Protein AF-A0A5J4NTZ9-F1 (afdb_monomer_lite)

Structure (mmCIF, N/CA/C/O backbone):
data_AF-A0A5J4NTZ9-F1
#
_entry.id   AF-A0A5J4NTZ9-F1
#
loop_
_atom_site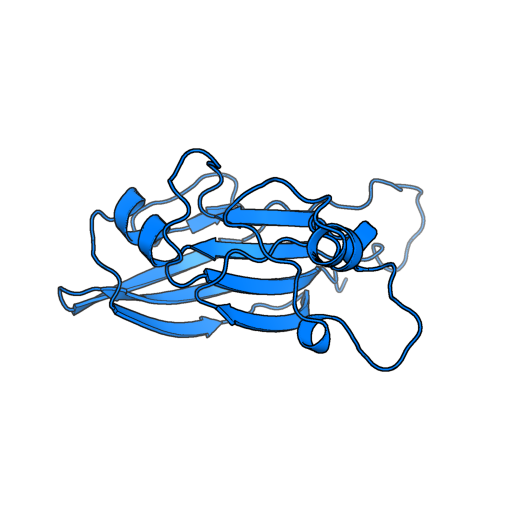.group_PDB
_atom_site.id
_atom_site.type_symbol
_atom_site.label_atom_id
_atom_site.label_alt_id
_atom_site.label_comp_id
_atom_site.label_asym_id
_atom_site.label_entity_id
_atom_site.label_seq_id
_atom_site.pdbx_PDB_ins_code
_atom_site.Cartn_x
_atom_site.Cartn_y
_atom_site.Cartn_z
_atom_site.occupancy
_atom_site.B_iso_or_equiv
_atom_site.auth_seq_id
_atom_site.auth_comp_id
_atom_site.auth_asym_id
_atom_site.auth_atom_id
_atom_site.pdbx_PDB_model_num
ATOM 1 N N . LEU A 1 1 ? -2.161 -10.149 0.767 1.00 90.19 1 LEU A N 1
ATOM 2 C CA . LEU A 1 1 ? -1.512 -9.210 1.714 1.00 90.19 1 LEU A CA 1
ATOM 3 C C . LEU A 1 1 ? -2.541 -8.824 2.760 1.00 90.19 1 LEU A C 1
ATOM 5 O O . LEU A 1 1 ? -3.614 -8.375 2.372 1.00 90.19 1 LEU A O 1
ATOM 9 N N . HIS A 1 2 ? -2.239 -9.013 4.042 1.00 93.31 2 HIS A N 1
ATOM 10 C CA . HIS A 1 2 ? -3.070 -8.539 5.152 1.00 93.31 2 HIS A CA 1
ATOM 11 C C . HIS A 1 2 ? -2.297 -7.515 5.971 1.00 93.31 2 HIS A C 1
ATOM 13 O O . HIS A 1 2 ? -1.114 -7.708 6.246 1.00 93.31 2 HIS A O 1
ATOM 19 N N . LEU A 1 3 ? -2.977 -6.441 6.349 1.00 93.62 3 LEU A N 1
ATOM 20 C CA . LEU A 1 3 ? -2.468 -5.381 7.200 1.00 93.62 3 LEU A CA 1
ATOM 21 C C . LEU A 1 3 ? -3.457 -5.212 8.341 1.00 93.62 3 LEU A C 1
ATOM 23 O O . LEU A 1 3 ? -4.617 -4.888 8.101 1.00 93.62 3 LEU A O 1
ATOM 27 N N . ASP A 1 4 ? -3.001 -5.417 9.561 1.00 93.38 4 ASP A N 1
ATOM 28 C CA . ASP A 1 4 ? -3.797 -5.102 10.738 1.00 93.38 4 ASP A CA 1
ATOM 29 C C . ASP A 1 4 ? -3.427 -3.700 11.217 1.00 93.38 4 ASP A C 1
ATOM 31 O O . ASP A 1 4 ? -2.251 -3.341 11.289 1.00 93.38 4 ASP A O 1
ATOM 35 N N . VAL A 1 5 ? -4.430 -2.872 11.488 1.00 92.62 5 VAL A N 1
ATOM 36 C CA . VAL A 1 5 ? -4.244 -1.479 11.890 1.00 92.62 5 VAL A CA 1
ATOM 37 C C . VAL A 1 5 ? -5.049 -1.180 13.139 1.00 92.62 5 VAL A C 1
ATOM 39 O O . VAL A 1 5 ? -6.199 -1.599 13.271 1.00 92.62 5 VAL A O 1
ATOM 42 N N . LYS A 1 6 ? -4.447 -0.404 14.037 1.00 92.88 6 LYS A N 1
ATOM 43 C CA . LYS A 1 6 ? -5.123 0.110 15.224 1.00 92.88 6 LYS A CA 1
ATOM 44 C C . LYS A 1 6 ? -5.689 1.486 14.946 1.00 92.88 6 LYS A C 1
ATOM 46 O O . LYS A 1 6 ? -4.992 2.352 14.403 1.00 92.88 6 LYS A O 1
ATOM 51 N N . THR A 1 7 ? -6.932 1.700 15.352 1.00 91.62 7 THR A N 1
ATOM 52 C CA . THR A 1 7 ? -7.577 3.011 15.293 1.00 91.62 7 THR A CA 1
ATOM 53 C C . THR A 1 7 ? -7.553 3.715 16.644 1.00 91.62 7 THR A C 1
ATOM 55 O O . THR A 1 7 ? -7.329 3.108 17.691 1.00 91.62 7 THR A O 1
ATOM 58 N N . PHE A 1 8 ? -7.787 5.027 16.626 1.00 92.50 8 PHE A N 1
ATOM 59 C CA . PHE A 1 8 ? -7.770 5.866 17.828 1.00 92.50 8 PHE A CA 1
ATOM 60 C C . PHE A 1 8 ? -8.796 5.437 18.884 1.00 92.50 8 PHE A C 1
ATOM 62 O O . PHE A 1 8 ? -8.547 5.564 20.077 1.00 92.50 8 PHE A O 1
ATOM 69 N N . ASP A 1 9 ? -9.929 4.887 18.459 1.00 92.81 9 ASP A N 1
ATOM 70 C CA . ASP A 1 9 ? -10.954 4.342 19.349 1.00 92.81 9 ASP A CA 1
ATOM 71 C C . ASP A 1 9 ? -10.662 2.903 19.816 1.00 92.81 9 ASP A C 1
ATOM 73 O O . ASP A 1 9 ? -11.545 2.234 20.346 1.00 92.81 9 ASP A O 1
ATOM 77 N N . ASN A 1 10 ? -9.416 2.445 19.649 1.00 87.12 10 ASN A N 1
ATOM 78 C CA . ASN A 1 10 ? -8.919 1.140 20.079 1.00 87.12 10 ASN A CA 1
ATOM 79 C C . ASN A 1 10 ? -9.646 -0.043 19.414 1.00 87.12 10 ASN A C 1
ATOM 81 O O . ASN A 1 10 ? -9.856 -1.085 20.036 1.00 87.12 10 ASN A O 1
ATOM 85 N N . LEU A 1 11 ? -10.029 0.132 18.146 1.00 89.25 11 LEU A N 1
ATOM 86 C CA . LEU A 1 11 ? -10.581 -0.923 17.309 1.00 89.25 11 LEU A CA 1
ATOM 87 C C . LEU A 1 11 ? -9.515 -1.404 16.318 1.00 89.25 11 LEU A C 1
ATOM 89 O O . LEU A 1 11 ? -8.854 -0.609 15.648 1.00 89.25 11 LEU A O 1
ATOM 93 N N . ASP A 1 12 ? -9.361 -2.721 16.229 1.00 90.31 12 ASP A N 1
ATOM 94 C CA . ASP A 1 12 ? -8.449 -3.352 15.282 1.00 90.31 12 ASP A CA 1
ATOM 95 C C . ASP A 1 12 ? -9.188 -3.595 13.957 1.00 90.31 12 ASP A C 1
ATOM 97 O O . ASP A 1 12 ? -10.241 -4.239 13.921 1.00 90.31 12 ASP A O 1
ATOM 101 N N . LEU A 1 13 ? -8.648 -3.062 12.861 1.00 91.88 13 LEU A N 1
ATOM 102 C CA . LEU A 1 13 ? -9.158 -3.268 11.506 1.00 91.88 13 LEU A CA 1
ATOM 103 C C . LEU A 1 13 ? -8.159 -4.079 10.693 1.00 91.88 13 LEU A C 1
ATOM 105 O O . LEU A 1 13 ? -6.960 -3.823 10.739 1.00 91.88 13 LEU A O 1
ATOM 109 N N . ARG A 1 14 ? -8.666 -5.000 9.873 1.00 93.38 14 ARG A N 1
ATOM 110 C CA . ARG A 1 14 ? -7.856 -5.708 8.881 1.00 93.38 14 ARG A CA 1
ATOM 111 C C . ARG A 1 14 ? -8.118 -5.151 7.488 1.00 93.38 14 ARG A C 1
ATOM 113 O O . ARG A 1 14 ? -9.245 -5.215 7.000 1.00 93.38 14 ARG A O 1
ATOM 120 N N . ILE A 1 15 ? -7.065 -4.675 6.833 1.00 93.50 15 ILE A N 1
ATOM 121 C CA . ILE A 1 15 ? -7.036 -4.369 5.402 1.00 93.50 15 ILE A CA 1
ATOM 122 C C . ILE A 1 15 ? -6.488 -5.594 4.669 1.00 93.50 15 ILE A C 1
ATOM 124 O O . ILE A 1 15 ? -5.423 -6.108 5.006 1.00 93.50 15 ILE A O 1
ATOM 128 N N . THR A 1 16 ? -7.198 -6.072 3.653 1.00 93.81 16 THR A N 1
ATOM 129 C CA . THR A 1 16 ? -6.767 -7.189 2.807 1.00 93.81 16 THR A CA 1
ATOM 130 C C . THR A 1 16 ? -6.668 -6.747 1.363 1.00 93.81 16 THR A C 1
ATOM 132 O O . THR A 1 16 ? -7.634 -6.236 0.812 1.00 93.81 16 THR A O 1
ATOM 135 N N . LEU A 1 17 ? -5.530 -7.014 0.730 1.00 91.56 17 LEU A N 1
ATOM 136 C CA . LEU A 1 17 ? -5.338 -6.856 -0.707 1.00 91.56 17 LEU A CA 1
ATOM 137 C C . LEU A 1 17 ? -5.159 -8.229 -1.342 1.00 91.56 17 LEU A C 1
ATOM 139 O O . LEU A 1 17 ? -4.300 -9.013 -0.911 1.00 91.56 17 LEU A O 1
ATOM 143 N N . SER A 1 18 ? -5.984 -8.516 -2.348 1.00 88.31 18 SER A N 1
ATOM 144 C CA . SER A 1 18 ? -5.997 -9.805 -3.037 1.00 88.31 18 SER A CA 1
ATOM 145 C C . SER A 1 18 ? -6.397 -9.660 -4.501 1.00 88.31 18 SER A C 1
ATOM 147 O O . SER A 1 18 ? -7.317 -8.915 -4.831 1.00 88.31 18 SER A O 1
ATOM 149 N N . ASN A 1 19 ? -5.736 -10.428 -5.364 1.00 84.25 19 ASN A N 1
ATOM 150 C CA . ASN A 1 19 ? -6.090 -10.593 -6.774 1.00 84.25 19 ASN A CA 1
ATOM 151 C C . ASN A 1 19 ? -7.351 -11.447 -6.994 1.00 84.25 19 ASN A C 1
ATOM 153 O O . ASN A 1 19 ? -7.873 -11.485 -8.101 1.00 84.25 19 ASN A O 1
ATOM 157 N N . VAL A 1 20 ? -7.852 -12.122 -5.954 1.00 85.31 20 VAL A N 1
ATOM 158 C CA . VAL A 1 20 ? -9.101 -12.901 -6.009 1.00 85.31 20 VAL A CA 1
ATOM 159 C C . VAL A 1 20 ? -10.327 -11.999 -5.849 1.00 85.31 20 VAL A C 1
ATOM 161 O O . VAL A 1 20 ? -11.436 -12.356 -6.244 1.00 85.31 20 VAL A O 1
ATOM 164 N N . PHE A 1 21 ? -10.158 -10.824 -5.243 1.00 86.12 21 PHE A N 1
ATOM 165 C CA . PHE A 1 21 ? -11.267 -9.907 -5.030 1.00 86.12 21 PHE A CA 1
ATOM 166 C C . PHE A 1 21 ? -11.586 -9.131 -6.303 1.00 86.12 21 PHE A C 1
ATOM 168 O O . PHE A 1 21 ? -10.700 -8.630 -6.985 1.00 86.12 21 PHE A O 1
ATOM 175 N N . ASN A 1 22 ? -12.881 -8.991 -6.573 1.00 86.25 22 ASN A N 1
ATOM 176 C CA . ASN A 1 22 ? -13.432 -8.206 -7.676 1.00 86.25 22 ASN A CA 1
ATOM 177 C C . ASN A 1 22 ? -14.224 -6.977 -7.196 1.00 86.25 22 ASN A C 1
ATOM 179 O O . ASN A 1 22 ? -14.552 -6.110 -7.999 1.00 86.25 22 ASN A O 1
ATOM 183 N N . VAL A 1 23 ? -14.545 -6.900 -5.900 1.00 86.50 23 VAL A N 1
ATOM 184 C CA . VAL A 1 23 ? -15.347 -5.828 -5.298 1.00 86.50 23 VAL A CA 1
ATOM 185 C C . VAL A 1 23 ? -14.774 -5.459 -3.934 1.00 86.50 23 VAL A C 1
ATOM 187 O O . VAL A 1 23 ? -14.393 -6.334 -3.152 1.00 86.50 23 VAL A O 1
ATOM 190 N N . THR A 1 24 ? -14.768 -4.161 -3.632 1.00 87.19 24 THR A N 1
ATOM 191 C CA . THR A 1 24 ? -14.356 -3.643 -2.327 1.00 87.19 24 THR A CA 1
ATOM 192 C C . THR A 1 24 ? -15.375 -3.984 -1.237 1.00 87.19 24 THR A C 1
ATOM 194 O O . THR A 1 24 ? -16.565 -3.709 -1.390 1.00 87.19 24 THR A O 1
ATOM 197 N N . LYS A 1 25 ? -14.920 -4.531 -0.102 1.00 88.56 25 LYS A N 1
ATOM 198 C CA . LYS A 1 25 ? -15.756 -4.753 1.101 1.00 88.56 25 LYS A CA 1
ATOM 199 C C . LYS A 1 25 ? -15.266 -3.882 2.252 1.00 88.56 25 LYS A C 1
ATOM 201 O O . LYS A 1 25 ? -14.064 -3.764 2.432 1.00 88.56 25 LYS A O 1
ATOM 206 N N . VAL A 1 26 ? -16.177 -3.309 3.043 1.00 81.75 26 VAL A N 1
ATOM 207 C CA . VAL A 1 26 ? -15.860 -2.199 3.971 1.00 81.75 26 VAL A CA 1
ATOM 208 C C . VAL A 1 26 ? -15.644 -2.630 5.434 1.00 81.75 26 VAL A C 1
ATOM 210 O O . VAL A 1 26 ? -14.899 -1.976 6.158 1.00 81.75 26 VAL A O 1
ATOM 213 N N . THR A 1 27 ? -16.247 -3.733 5.891 1.00 74.69 27 THR A N 1
ATOM 214 C CA . THR A 1 27 ? -16.166 -4.179 7.300 1.00 74.69 27 THR A CA 1
ATOM 215 C C . THR A 1 27 ? -14.765 -4.632 7.726 1.00 74.69 27 THR A C 1
ATOM 217 O O . THR A 1 27 ? -14.323 -4.262 8.803 1.00 74.69 27 THR A O 1
ATOM 220 N N . ASN A 1 28 ? -14.061 -5.377 6.868 1.00 81.56 28 ASN A N 1
ATOM 221 C CA . ASN A 1 28 ? -12.635 -5.714 6.984 1.00 81.56 28 ASN A CA 1
ATOM 222 C C . ASN A 1 28 ? -11.979 -5.363 5.647 1.00 81.56 28 ASN A C 1
ATOM 224 O O . ASN A 1 28 ? -11.879 -6.236 4.779 1.00 81.56 28 ASN A O 1
ATOM 228 N N . LEU A 1 29 ? -11.687 -4.069 5.461 1.00 91.31 29 LEU A N 1
ATOM 229 C CA . LEU A 1 29 ? -11.388 -3.411 4.185 1.00 91.31 29 LEU A CA 1
ATOM 230 C C . LEU A 1 29 ? -10.680 -4.333 3.181 1.00 91.31 29 LEU A C 1
ATOM 232 O O . LEU A 1 29 ? -9.470 -4.520 3.220 1.00 91.31 29 LEU A O 1
ATOM 236 N N . SER A 1 30 ? -11.456 -4.941 2.293 1.00 93.19 30 SER A N 1
ATOM 237 C CA . SER A 1 30 ? -10.975 -5.906 1.309 1.00 93.19 30 SER A CA 1
ATOM 238 C C . SER A 1 30 ? -10.909 -5.203 -0.030 1.00 93.19 30 SER A C 1
ATOM 240 O O . SER A 1 30 ? -11.948 -4.780 -0.527 1.00 93.19 30 SER A O 1
ATOM 242 N N . LEU A 1 31 ? -9.712 -5.060 -0.585 1.00 91.81 31 LEU A N 1
ATOM 243 C CA . LEU A 1 31 ? -9.436 -4.306 -1.798 1.00 91.81 31 LEU A CA 1
ATOM 244 C C . LEU A 1 31 ? -8.990 -5.252 -2.923 1.00 91.81 31 LEU A C 1
ATOM 246 O O . LEU A 1 31 ? -8.132 -6.116 -2.690 1.00 91.81 31 LEU A O 1
ATOM 250 N N . PRO A 1 32 ? -9.545 -5.099 -4.138 1.00 90.44 32 PRO A N 1
ATOM 251 C CA . PRO A 1 32 ? -9.057 -5.815 -5.307 1.00 90.44 32 PRO A CA 1
ATOM 252 C C . PRO A 1 32 ? -7.639 -5.352 -5.653 1.00 90.44 32 PRO A C 1
ATOM 254 O O . PRO A 1 32 ? -7.375 -4.155 -5.764 1.00 90.44 32 PRO A O 1
ATOM 257 N N . LEU A 1 33 ? -6.725 -6.306 -5.832 1.00 87.12 33 LEU A N 1
ATOM 258 C CA . LEU A 1 33 ? -5.367 -6.056 -6.306 1.00 87.12 33 LEU A CA 1
ATOM 259 C C . LEU A 1 33 ? -5.224 -6.573 -7.736 1.00 87.12 33 LEU A C 1
ATOM 261 O O . LEU A 1 33 ? -5.048 -7.769 -7.959 1.00 87.12 33 LEU A O 1
ATOM 265 N N . VAL A 1 34 ? -5.269 -5.661 -8.702 1.00 82.50 34 VAL A N 1
ATOM 266 C CA . VAL A 1 34 ? -5.052 -5.987 -10.113 1.00 82.50 34 VAL A CA 1
ATOM 267 C C . VAL A 1 34 ? -3.577 -5.772 -10.434 1.00 82.50 34 VAL A C 1
ATOM 269 O O . VAL A 1 34 ? -3.116 -4.635 -10.515 1.00 82.50 34 VAL A O 1
ATOM 272 N N . VAL A 1 35 ? -2.836 -6.867 -10.592 1.00 76.38 35 VAL A N 1
ATOM 273 C CA . VAL A 1 35 ? -1.460 -6.837 -11.102 1.00 76.38 35 VAL A CA 1
ATOM 274 C C . VAL A 1 35 ? -1.511 -7.182 -12.588 1.00 76.38 35 VAL A C 1
ATOM 276 O O . VAL A 1 35 ? -2.065 -8.229 -12.926 1.00 76.38 35 VAL A O 1
ATOM 279 N N . PRO A 1 36 ? -0.971 -6.340 -13.481 1.00 67.19 36 PRO A N 1
ATOM 280 C CA . PRO A 1 36 ? -0.942 -6.651 -14.903 1.00 67.19 36 PRO A CA 1
ATOM 281 C C . PRO A 1 36 ? -0.135 -7.927 -15.172 1.00 67.19 36 PRO A C 1
ATOM 283 O O . PRO A 1 36 ? 1.035 -8.031 -14.796 1.00 67.19 36 PRO A O 1
ATOM 286 N N . SER A 1 37 ? -0.766 -8.904 -15.822 1.00 63.75 37 SER A N 1
ATOM 287 C CA . SER A 1 37 ? -0.086 -10.042 -16.438 1.00 63.75 37 SER A CA 1
ATOM 288 C C . SER A 1 37 ? 0.595 -9.580 -17.726 1.00 63.75 37 SER A C 1
ATOM 290 O O . SER A 1 37 ? 0.041 -8.755 -18.449 1.00 63.75 37 SER A O 1
ATOM 292 N N . SER A 1 38 ? 1.791 -10.086 -18.038 1.00 54.34 38 SER A N 1
ATOM 293 C CA . SER A 1 38 ? 2.368 -9.851 -19.363 1.00 54.34 38 SER A CA 1
ATOM 294 C C . SER A 1 38 ? 1.533 -10.611 -20.400 1.00 54.34 38 SER A C 1
ATOM 296 O O . SER A 1 38 ? 1.437 -11.834 -20.371 1.00 54.34 38 SER A O 1
ATOM 298 N N . ASP A 1 39 ? 0.897 -9.888 -21.319 1.00 45.44 39 ASP A N 1
ATOM 299 C CA . ASP A 1 39 ? -0.008 -10.454 -22.332 1.00 45.44 39 ASP A CA 1
ATOM 300 C C . ASP A 1 39 ? 0.708 -11.242 -23.455 1.00 45.44 39 ASP A C 1
ATOM 302 O O . ASP A 1 39 ? 0.155 -11.428 -24.539 1.00 45.44 39 ASP A O 1
ATOM 306 N N . SER A 1 40 ? 1.921 -11.767 -23.245 1.00 39.91 40 SER A N 1
ATOM 307 C CA . SER A 1 40 ? 2.552 -12.681 -24.210 1.00 39.91 40 SER A CA 1
ATOM 308 C C . SER A 1 40 ? 2.077 -14.122 -24.003 1.00 39.91 40 SER A C 1
ATOM 310 O O . SER A 1 40 ? 2.855 -15.037 -23.735 1.00 39.91 40 SER A O 1
ATOM 312 N N . TYR A 1 41 ? 0.771 -14.333 -24.173 1.00 42.69 41 TYR A N 1
ATOM 313 C CA . TYR A 1 41 ? 0.197 -15.662 -24.359 1.00 42.69 41 TYR A CA 1
ATOM 314 C C . TYR A 1 41 ? 0.660 -16.232 -25.703 1.00 42.69 41 TYR A C 1
ATOM 316 O O . TYR A 1 41 ? 0.009 -16.058 -26.728 1.00 42.69 41 TYR A O 1
ATOM 324 N N . ASN A 1 42 ? 1.780 -16.953 -25.685 1.00 32.75 42 ASN A N 1
ATOM 325 C CA . ASN A 1 42 ? 2.019 -18.035 -26.626 1.00 32.75 42 ASN A CA 1
ATOM 326 C C . ASN A 1 42 ? 2.294 -19.314 -25.839 1.00 32.75 42 ASN A C 1
ATOM 328 O O . ASN A 1 42 ? 3.232 -19.422 -25.057 1.00 32.75 42 ASN A O 1
ATOM 332 N N . THR A 1 43 ? 1.386 -20.254 -26.057 1.00 45.50 43 THR A N 1
ATOM 333 C CA . THR A 1 43 ? 1.356 -21.649 -25.635 1.00 45.50 43 THR A CA 1
ATOM 334 C C . THR A 1 43 ? 2.719 -22.338 -25.588 1.00 45.50 43 THR A C 1
ATOM 336 O O . THR A 1 43 ? 3.324 -22.569 -26.631 1.00 45.50 43 THR A O 1
ATOM 339 N N . SER A 1 44 ? 3.099 -22.818 -24.409 1.00 38.94 44 SER A N 1
ATOM 340 C CA . SER A 1 44 ? 3.590 -24.181 -24.182 1.00 38.94 44 SER A CA 1
ATOM 341 C C . SER A 1 44 ? 3.768 -24.374 -22.681 1.00 38.94 44 SER A C 1
ATOM 343 O O . SER A 1 44 ? 4.082 -23.426 -21.972 1.00 38.94 44 SER A O 1
ATOM 345 N N . HIS A 1 45 ? 3.501 -25.587 -22.210 1.00 44.03 45 HIS A N 1
ATOM 346 C CA . HIS A 1 45 ? 3.688 -26.011 -20.830 1.00 44.03 45 HIS A CA 1
ATOM 347 C C . HIS A 1 45 ? 5.010 -25.515 -20.224 1.00 44.03 45 HIS A C 1
ATOM 349 O O . HIS A 1 45 ? 6.021 -25.466 -20.920 1.00 44.03 45 HIS A O 1
ATOM 355 N N . ASP A 1 46 ? 4.956 -25.282 -18.911 1.00 42.94 46 ASP A N 1
ATOM 356 C CA . ASP A 1 46 ? 6.057 -25.016 -17.978 1.00 42.94 46 ASP A CA 1
ATOM 357 C C . ASP A 1 46 ? 6.321 -23.522 -17.677 1.00 42.94 46 ASP A C 1
ATOM 359 O O . ASP A 1 46 ? 6.813 -22.765 -18.506 1.00 42.94 46 ASP A O 1
ATOM 363 N N . VAL A 1 47 ? 5.959 -23.126 -16.448 1.00 42.56 47 VAL A N 1
ATOM 364 C CA . VAL A 1 47 ? 6.133 -21.807 -15.803 1.00 42.56 47 VAL A CA 1
ATOM 365 C C . VAL A 1 47 ? 5.421 -20.633 -16.501 1.00 42.56 47 VAL A C 1
ATOM 367 O O . VAL A 1 47 ? 5.899 -20.067 -17.479 1.00 42.56 47 VAL A O 1
ATOM 370 N N . GLN A 1 48 ? 4.282 -20.188 -15.947 1.00 44.94 48 GLN A N 1
ATOM 371 C CA . GLN A 1 48 ? 3.712 -18.889 -16.329 1.00 44.94 48 GLN A CA 1
ATOM 372 C C . GLN A 1 48 ? 4.766 -17.804 -16.079 1.00 44.94 48 GLN A C 1
ATOM 374 O O . GLN A 1 48 ? 5.221 -17.644 -14.944 1.00 44.94 48 GLN A O 1
ATOM 379 N N . ASN A 1 49 ? 5.163 -17.089 -17.138 1.00 44.62 49 ASN A N 1
ATOM 380 C CA . ASN A 1 49 ? 6.129 -15.999 -17.039 1.00 44.62 49 ASN A CA 1
ATOM 381 C C . ASN A 1 49 ? 5.716 -15.061 -15.899 1.00 44.62 49 ASN A C 1
ATOM 383 O O . ASN A 1 49 ? 4.545 -14.671 -15.824 1.00 44.62 49 ASN A O 1
ATOM 387 N N . PRO A 1 50 ? 6.645 -14.715 -14.995 1.00 53.44 50 PRO A N 1
ATOM 388 C CA . PRO A 1 50 ? 6.296 -13.892 -13.859 1.00 53.44 50 PRO A CA 1
ATOM 389 C C . PRO A 1 50 ? 5.825 -12.526 -14.375 1.00 53.44 50 PRO A C 1
ATOM 391 O O . PRO A 1 50 ? 6.328 -12.022 -15.386 1.00 53.44 50 PRO A O 1
ATOM 394 N N . SER A 1 51 ? 4.821 -11.944 -13.710 1.00 63.41 51 SER A N 1
ATOM 395 C CA . SER A 1 51 ? 4.293 -10.617 -14.059 1.00 63.41 51 SER A CA 1
ATOM 396 C C . SER A 1 51 ? 5.433 -9.597 -14.148 1.00 63.41 51 SER A C 1
ATOM 398 O O . SER A 1 51 ? 6.502 -9.820 -13.586 1.00 63.41 51 SER A O 1
ATOM 400 N N . GLY A 1 52 ? 5.243 -8.438 -14.780 1.00 76.69 52 GLY A N 1
ATOM 401 C CA . GLY A 1 52 ? 6.199 -7.343 -14.562 1.00 76.69 52 GLY A CA 1
ATOM 402 C C . GLY A 1 52 ? 6.339 -7.029 -13.062 1.00 76.69 52 GLY A C 1
ATOM 403 O O . GLY A 1 52 ? 5.464 -7.386 -12.259 1.00 76.69 52 GLY A O 1
ATOM 404 N N . TRP A 1 53 ? 7.434 -6.374 -12.671 1.00 85.50 53 TRP A N 1
ATOM 405 C CA . TRP A 1 53 ? 7.557 -5.836 -11.316 1.00 85.50 53 TRP A CA 1
ATOM 406 C C . TRP A 1 53 ? 6.392 -4.878 -11.038 1.00 85.50 53 TRP A C 1
ATOM 408 O O . TRP A 1 53 ? 5.962 -4.131 -11.917 1.00 85.50 53 TRP A O 1
ATOM 418 N N . ALA A 1 54 ? 5.886 -4.871 -9.812 1.00 87.88 54 ALA A N 1
ATOM 419 C CA . ALA A 1 54 ? 4.830 -3.978 -9.367 1.00 87.88 54 ALA A CA 1
ATOM 420 C C . ALA A 1 54 ? 5.258 -3.243 -8.095 1.00 87.88 54 ALA A C 1
ATOM 422 O O . ALA A 1 54 ? 5.823 -3.829 -7.171 1.00 87.88 54 ALA A O 1
ATOM 423 N N . PHE A 1 55 ? 4.957 -1.950 -8.055 1.00 88.88 55 PHE A N 1
ATOM 424 C CA . PHE A 1 55 ? 5.171 -1.074 -6.916 1.00 88.88 55 PHE A CA 1
ATOM 425 C C . PHE A 1 55 ? 3.810 -0.653 -6.368 1.00 88.88 55 PHE A C 1
ATOM 427 O O . PHE A 1 55 ? 3.101 0.137 -6.994 1.00 88.88 55 PHE A O 1
ATOM 434 N N . ILE A 1 56 ? 3.427 -1.211 -5.219 1.00 90.25 56 ILE A N 1
ATOM 435 C CA . ILE A 1 56 ? 2.205 -0.827 -4.512 1.00 90.25 56 ILE A CA 1
ATOM 436 C C . ILE A 1 56 ? 2.528 0.249 -3.483 1.00 90.25 56 ILE A C 1
ATOM 438 O O . ILE A 1 56 ? 3.470 0.110 -2.703 1.00 90.25 56 ILE A O 1
ATOM 442 N N . LYS A 1 57 ? 1.661 1.257 -3.429 1.00 90.50 57 LYS A N 1
ATOM 443 C CA . LYS A 1 57 ? 1.572 2.254 -2.368 1.00 90.50 57 LYS A CA 1
ATOM 444 C C . LYS A 1 57 ? 0.224 2.192 -1.684 1.00 90.50 57 LYS A C 1
ATOM 446 O O . LYS A 1 57 ? -0.809 2.212 -2.353 1.00 90.50 57 LYS A O 1
ATOM 451 N N . LEU A 1 58 ? 0.233 2.182 -0.358 1.00 90.88 58 LEU A N 1
ATOM 452 C CA . LEU A 1 58 ? -0.978 2.287 0.445 1.00 90.88 58 LEU A CA 1
ATOM 453 C C . LEU A 1 58 ? -0.885 3.472 1.393 1.00 90.88 58 LEU A C 1
ATOM 455 O O . LEU A 1 58 ? -0.125 3.412 2.356 1.00 90.88 58 LEU A O 1
ATOM 459 N N . ASN A 1 59 ? -1.703 4.496 1.159 1.00 90.12 59 ASN A N 1
ATOM 460 C CA . ASN A 1 59 ? -1.988 5.529 2.147 1.00 90.12 59 ASN A CA 1
ATOM 461 C C . ASN A 1 59 ? -2.965 4.947 3.180 1.00 90.12 59 ASN A C 1
ATOM 463 O O . ASN A 1 59 ? -4.188 4.969 3.013 1.00 90.12 59 ASN A O 1
ATOM 467 N N . ILE A 1 60 ? -2.410 4.334 4.227 1.00 89.44 60 ILE A N 1
ATOM 468 C CA . ILE A 1 60 ? -3.198 3.648 5.256 1.00 89.44 60 ILE A CA 1
ATOM 469 C C . ILE A 1 60 ? -4.113 4.633 6.009 1.00 89.44 60 ILE A C 1
ATOM 471 O O . ILE A 1 60 ? -5.298 4.314 6.156 1.00 89.44 60 ILE A O 1
ATOM 475 N N . PRO A 1 61 ? -3.638 5.811 6.469 1.00 89.38 61 PRO A N 1
ATOM 476 C CA . PRO A 1 61 ? -4.501 6.798 7.120 1.00 89.38 61 PRO A CA 1
ATOM 477 C C . PRO A 1 61 ? -5.718 7.187 6.280 1.00 89.38 61 PRO A C 1
ATOM 479 O O . PRO A 1 61 ? -6.843 7.180 6.787 1.00 89.38 61 PRO A O 1
ATOM 482 N N . GLU A 1 62 ? -5.510 7.465 4.994 1.00 88.25 62 GLU A N 1
ATOM 483 C CA . GLU A 1 62 ? -6.582 7.862 4.086 1.00 88.25 62 GLU A CA 1
ATOM 484 C C . GLU A 1 62 ? -7.575 6.723 3.843 1.00 88.25 62 GLU A C 1
ATOM 486 O O . GLU A 1 62 ? -8.780 6.936 3.958 1.00 88.25 62 GLU A O 1
ATOM 491 N N . LEU A 1 63 ? -7.098 5.496 3.602 1.00 88.81 63 LEU A N 1
ATOM 492 C CA . LEU A 1 63 ? -7.970 4.328 3.429 1.00 88.81 63 LEU A CA 1
ATOM 493 C C . LEU A 1 63 ? -8.902 4.122 4.630 1.00 88.81 63 LEU A C 1
ATOM 495 O O . LEU A 1 63 ? -10.102 3.894 4.459 1.00 88.81 63 LEU A O 1
ATOM 499 N N . ILE A 1 64 ? -8.365 4.236 5.845 1.00 89.38 64 ILE A N 1
ATOM 500 C CA . ILE A 1 64 ? -9.140 4.079 7.082 1.00 89.38 64 ILE A CA 1
ATOM 501 C C . ILE A 1 64 ? -10.109 5.246 7.291 1.00 89.38 64 ILE A C 1
ATOM 503 O O . ILE A 1 64 ? -11.255 5.037 7.708 1.00 89.38 64 ILE A O 1
ATOM 507 N N . SER A 1 65 ? -9.689 6.464 6.952 1.00 89.00 65 SER A N 1
ATOM 508 C CA . SER A 1 65 ? -10.543 7.651 7.009 1.00 89.00 65 SER A CA 1
ATOM 509 C C . SER A 1 65 ? -11.726 7.542 6.038 1.00 89.00 65 SER A C 1
ATOM 511 O O . SER A 1 65 ? -12.880 7.684 6.446 1.00 89.00 65 SER A O 1
ATOM 513 N N . VAL A 1 66 ? -11.465 7.192 4.775 1.00 87.69 66 VAL A N 1
ATOM 514 C CA . VAL A 1 66 ? -12.474 7.116 3.707 1.00 87.69 66 VAL A CA 1
ATOM 515 C C . VAL A 1 66 ? -13.466 5.979 3.943 1.00 87.69 66 VAL A C 1
ATOM 517 O O . VAL A 1 66 ? -14.678 6.186 3.862 1.00 87.69 66 VAL A O 1
ATOM 520 N N . HIS A 1 67 ? -12.980 4.774 4.248 1.00 88.44 67 HIS A N 1
ATOM 521 C CA . HIS A 1 67 ? -13.842 3.591 4.303 1.00 88.44 67 HIS A CA 1
ATOM 522 C C . HIS A 1 67 ? -14.478 3.363 5.669 1.00 88.44 67 H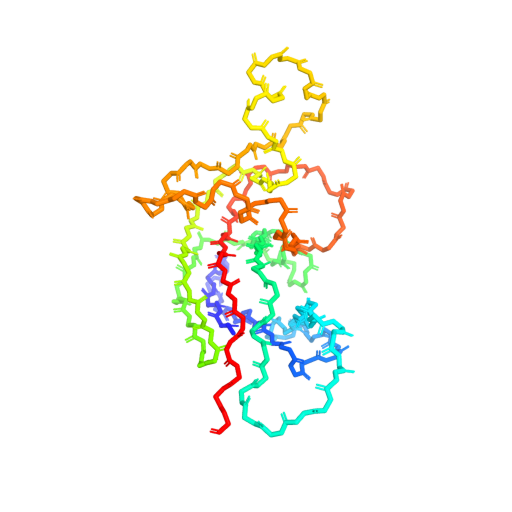IS A C 1
ATOM 524 O O . HIS A 1 67 ? -15.610 2.884 5.746 1.00 88.44 67 HIS A O 1
ATOM 530 N N . ASN A 1 68 ? -13.782 3.712 6.750 1.00 87.88 68 ASN A N 1
ATOM 531 C CA . ASN A 1 68 ? -14.236 3.400 8.101 1.00 87.88 68 ASN A CA 1
ATOM 532 C C . ASN A 1 68 ? -14.577 4.647 8.922 1.00 87.88 68 ASN A C 1
ATOM 534 O O . ASN A 1 68 ? -15.159 4.492 9.993 1.00 87.88 68 ASN A O 1
ATOM 538 N N . LYS A 1 69 ? -14.285 5.863 8.426 1.00 90.12 69 LYS A N 1
ATOM 539 C CA . LYS A 1 69 ? -14.475 7.136 9.150 1.00 90.12 69 LYS A CA 1
ATOM 540 C C . LYS A 1 69 ? -13.752 7.143 10.499 1.00 90.12 69 LYS A C 1
ATOM 542 O O . LYS A 1 69 ? -14.272 7.637 11.498 1.00 90.12 69 LYS A O 1
ATOM 547 N N . ARG A 1 70 ? -12.558 6.543 10.531 1.00 90.62 70 ARG A N 1
ATOM 548 C CA . ARG A 1 70 ? -11.730 6.387 11.735 1.00 90.62 70 ARG A CA 1
ATOM 549 C C . ARG A 1 70 ? -10.353 6.999 11.533 1.00 90.62 70 ARG A C 1
ATOM 551 O O . ARG A 1 70 ? -9.919 7.229 10.409 1.00 90.62 70 ARG A O 1
ATOM 558 N N . LYS A 1 71 ? -9.655 7.233 12.645 1.00 90.88 71 LYS A N 1
ATOM 559 C CA . LYS A 1 71 ? -8.286 7.750 12.651 1.00 90.88 71 LYS A CA 1
ATOM 560 C C . LYS A 1 71 ? -7.292 6.614 12.875 1.00 90.88 71 LYS A C 1
ATOM 562 O O . LYS A 1 71 ? -7.412 5.893 13.865 1.00 90.88 71 LYS A O 1
ATOM 567 N N . PHE A 1 72 ? -6.326 6.483 11.969 1.00 90.19 72 PHE A N 1
ATOM 568 C CA . PHE A 1 72 ? -5.197 5.560 12.086 1.00 90.19 72 PHE A CA 1
ATOM 569 C C . PHE A 1 72 ? -4.280 5.932 13.264 1.00 90.19 72 PHE A C 1
ATOM 571 O O . PHE A 1 72 ? -4.074 7.115 13.542 1.00 90.19 72 PHE A O 1
ATOM 578 N N . VAL A 1 73 ? -3.732 4.921 13.944 1.00 91.25 73 VAL A N 1
ATOM 579 C CA . VAL A 1 73 ? -2.737 5.078 15.020 1.00 91.25 73 VAL A CA 1
ATOM 580 C C . VAL A 1 73 ? -1.447 4.352 14.673 1.00 91.25 73 VAL A C 1
ATOM 582 O O . VAL A 1 73 ? -0.383 4.964 14.660 1.00 91.25 73 VAL A O 1
ATOM 585 N N . CYS A 1 74 ? -1.525 3.047 14.416 1.00 90.12 74 CYS A N 1
ATOM 586 C CA . CYS A 1 74 ? -0.352 2.254 14.074 1.00 90.12 74 CYS A CA 1
ATOM 587 C C . CYS A 1 74 ? -0.711 1.015 13.250 1.00 90.12 74 CYS A C 1
ATOM 589 O O . CYS A 1 74 ? -1.852 0.551 13.234 1.00 90.12 74 CYS A O 1
ATOM 591 N N . LEU A 1 75 ? 0.300 0.490 12.564 1.00 90.44 75 LEU A N 1
ATOM 592 C CA . LEU A 1 75 ? 0.251 -0.734 11.772 1.00 90.44 75 LEU A CA 1
ATOM 593 C C . LEU A 1 75 ? 0.824 -1.892 12.599 1.00 90.44 75 LEU A C 1
ATOM 595 O O . LEU A 1 75 ? 1.931 -1.773 13.126 1.00 90.44 75 LEU A O 1
ATOM 599 N N . SER A 1 76 ? 0.098 -3.002 12.726 1.00 83.75 76 SER A N 1
ATOM 600 C CA . SER A 1 76 ? 0.553 -4.204 13.434 1.00 83.75 76 SER A CA 1
ATOM 601 C C . SER A 1 76 ? -0.406 -5.386 13.241 1.00 83.75 76 SER A C 1
ATOM 603 O O . SER A 1 76 ? -1.531 -5.262 13.721 1.00 83.75 76 SER A O 1
ATOM 605 N N . PRO A 1 77 ? 0.009 -6.568 12.721 1.00 88.19 77 PRO A N 1
ATOM 606 C CA . PRO A 1 77 ? 1.152 -6.925 11.855 1.00 88.19 77 PRO A CA 1
ATOM 607 C C . PRO A 1 77 ? 0.878 -6.841 10.330 1.00 88.19 77 PRO A C 1
ATOM 609 O O . PRO A 1 77 ? -0.260 -6.719 9.879 1.00 88.19 77 PRO A O 1
ATOM 612 N N . ILE A 1 78 ? 1.947 -6.972 9.527 1.00 90.81 78 ILE A N 1
ATOM 613 C CA . ILE A 1 78 ? 1.894 -7.171 8.065 1.00 90.81 78 ILE A CA 1
ATOM 614 C C . ILE A 1 78 ? 2.049 -8.665 7.758 1.00 90.81 78 ILE A C 1
ATOM 616 O O . ILE A 1 78 ? 3.025 -9.287 8.175 1.00 90.81 78 ILE A O 1
ATOM 620 N N . GLN A 1 79 ? 1.121 -9.235 6.990 1.00 92.44 79 GLN A N 1
ATOM 621 C CA . GLN A 1 79 ? 1.198 -10.610 6.495 1.00 92.44 79 GLN A CA 1
ATOM 622 C C . GLN A 1 79 ? 1.242 -10.626 4.968 1.00 92.44 79 GLN A C 1
ATOM 624 O O . GLN A 1 79 ? 0.291 -10.234 4.284 1.00 92.44 79 GLN A O 1
ATOM 629 N N . ILE A 1 80 ? 2.346 -11.124 4.424 1.00 90.00 80 ILE A N 1
ATOM 630 C CA . ILE A 1 80 ? 2.531 -11.318 2.987 1.00 90.00 80 ILE A CA 1
ATOM 631 C C . ILE A 1 80 ? 2.226 -12.786 2.685 1.00 90.00 80 ILE A C 1
ATOM 633 O O . ILE A 1 80 ? 2.754 -13.683 3.335 1.00 90.00 80 ILE A O 1
ATOM 637 N N . CYS A 1 81 ? 1.303 -13.023 1.754 1.00 84.31 81 CYS A N 1
ATOM 638 C CA . CYS A 1 81 ? 0.857 -14.368 1.389 1.00 84.31 81 CYS A CA 1
ATOM 639 C C . CYS A 1 81 ? 1.779 -14.975 0.317 1.00 84.31 81 CYS A C 1
ATOM 641 O O . CYS A 1 81 ? 2.621 -14.275 -0.245 1.00 84.31 81 CYS A O 1
ATOM 643 N N . SER A 1 82 ? 1.619 -16.273 0.048 1.00 75.06 82 SER A N 1
ATOM 644 C CA . SER A 1 82 ? 2.411 -17.024 -0.935 1.00 75.06 82 SER A CA 1
ATOM 645 C C . SER A 1 82 ? 2.318 -16.452 -2.358 1.00 75.06 82 SER A C 1
ATOM 647 O O . SER A 1 82 ? 1.448 -15.631 -2.651 1.00 75.06 82 SER A O 1
ATOM 649 N N . SER A 1 83 ? 3.190 -16.941 -3.249 1.00 82.25 83 SER A N 1
ATOM 650 C CA . SER A 1 83 ? 3.177 -16.638 -4.693 1.00 82.25 83 SER A CA 1
ATOM 651 C C . SER A 1 83 ? 3.650 -15.225 -5.067 1.00 82.25 83 SER A C 1
ATOM 653 O O . SER A 1 83 ? 3.216 -14.656 -6.068 1.00 82.25 83 SER A O 1
ATOM 655 N N . LEU A 1 84 ? 4.568 -14.653 -4.279 1.00 84.19 84 LEU A N 1
ATOM 656 C CA . LEU A 1 84 ? 5.181 -13.347 -4.530 1.00 84.19 84 LEU A CA 1
ATOM 657 C C . LEU A 1 84 ? 6.709 -13.439 -4.405 1.00 84.19 84 LEU A C 1
ATOM 659 O O . LEU A 1 84 ? 7.216 -13.966 -3.416 1.00 84.19 84 LEU A O 1
ATOM 663 N N . LEU A 1 85 ? 7.433 -12.881 -5.374 1.00 86.38 85 LEU A N 1
ATOM 664 C CA . LEU A 1 85 ? 8.827 -12.484 -5.216 1.00 86.38 85 LEU A CA 1
ATOM 665 C C . LEU A 1 85 ? 8.840 -11.094 -4.594 1.00 86.38 85 LEU A C 1
ATOM 667 O O . LEU A 1 85 ? 8.434 -10.123 -5.230 1.00 86.38 85 LEU A O 1
ATOM 671 N N . LEU A 1 86 ? 9.279 -10.999 -3.347 1.00 87.94 86 LEU A N 1
ATOM 672 C CA . LEU A 1 86 ? 9.370 -9.730 -2.643 1.00 87.94 86 LEU A CA 1
ATOM 673 C C . LEU A 1 86 ? 10.774 -9.157 -2.801 1.00 87.94 86 LEU A C 1
ATOM 675 O O . LEU A 1 86 ? 11.743 -9.826 -2.449 1.00 87.94 86 LEU A O 1
ATOM 679 N N . TRP A 1 87 ? 10.878 -7.924 -3.290 1.00 87.88 87 TRP A N 1
ATOM 680 C CA . TRP A 1 87 ? 12.158 -7.222 -3.332 1.00 87.88 87 TRP A CA 1
ATOM 681 C C . TRP A 1 87 ? 12.340 -6.338 -2.106 1.00 87.88 87 TRP A C 1
ATOM 683 O O . TRP A 1 87 ? 13.348 -6.426 -1.412 1.00 87.88 87 TRP A O 1
ATOM 693 N N . SER A 1 88 ? 11.348 -5.496 -1.812 1.00 89.75 88 SER A N 1
ATOM 694 C CA . SER A 1 88 ? 11.422 -4.570 -0.686 1.00 89.75 88 SER A CA 1
ATOM 695 C C . SER A 1 88 ? 10.046 -4.206 -0.138 1.00 89.75 88 SER A C 1
ATOM 697 O O . SER A 1 88 ? 9.042 -4.166 -0.854 1.00 89.75 88 SER A O 1
ATOM 699 N N . VAL A 1 89 ? 10.018 -3.949 1.171 1.00 91.56 89 VAL A N 1
ATOM 700 C CA . VAL A 1 89 ? 8.869 -3.430 1.917 1.00 91.56 89 VAL A CA 1
ATOM 701 C C . VAL A 1 89 ? 9.386 -2.364 2.854 1.00 91.56 89 VAL A C 1
ATOM 703 O O . VAL A 1 89 ? 10.302 -2.617 3.635 1.00 91.56 89 VAL A O 1
ATOM 706 N N . PHE A 1 90 ? 8.798 -1.181 2.787 1.00 90.69 90 PHE A N 1
ATOM 707 C CA . PHE A 1 90 ? 9.178 -0.078 3.653 1.00 90.69 90 PHE A CA 1
ATOM 708 C C . PHE A 1 90 ? 7.995 0.855 3.869 1.00 90.69 90 PHE A C 1
ATOM 710 O O . PHE A 1 90 ? 7.014 0.842 3.128 1.00 90.69 90 PHE A O 1
ATOM 717 N N . VAL A 1 91 ? 8.094 1.660 4.917 1.00 90.50 91 VAL A N 1
ATOM 718 C CA . VAL A 1 91 ? 7.115 2.693 5.242 1.00 90.50 91 VAL A CA 1
ATOM 719 C C . VAL A 1 91 ? 7.777 4.042 5.021 1.00 90.50 91 VAL A C 1
ATOM 721 O O . VAL A 1 91 ? 8.961 4.201 5.318 1.00 90.50 91 VAL A O 1
ATOM 724 N N . SER A 1 92 ? 7.031 5.004 4.492 1.00 87.75 92 SER A N 1
ATOM 725 C CA . SER A 1 92 ? 7.522 6.361 4.287 1.00 87.75 92 SER A CA 1
ATOM 726 C C . SER A 1 92 ? 6.417 7.392 4.465 1.00 87.75 92 SER A C 1
ATOM 728 O O . SER A 1 92 ? 5.243 7.114 4.252 1.00 87.75 92 SER A O 1
ATOM 730 N N . ASP A 1 93 ? 6.808 8.594 4.852 1.00 85.00 93 ASP A N 1
ATOM 731 C CA . ASP A 1 93 ? 6.021 9.824 4.818 1.00 85.00 93 ASP A CA 1
ATOM 732 C C . ASP A 1 93 ? 6.063 10.523 3.442 1.00 85.00 93 ASP A C 1
ATOM 734 O O . ASP A 1 93 ? 5.309 11.463 3.197 1.00 85.00 93 ASP A O 1
ATOM 738 N N . LEU A 1 94 ? 6.907 10.053 2.517 1.00 84.88 94 LEU A N 1
ATOM 739 C CA . LEU A 1 94 ? 7.055 10.600 1.171 1.00 84.88 94 LEU A CA 1
ATOM 740 C C . LEU A 1 94 ? 6.259 9.797 0.134 1.00 84.88 94 LEU A C 1
ATOM 742 O O . LEU A 1 94 ? 6.269 8.564 0.110 1.00 84.88 94 LEU A O 1
ATOM 746 N N . ASN A 1 95 ? 5.624 10.507 -0.804 1.00 83.50 95 ASN A N 1
ATOM 747 C CA . ASN A 1 95 ? 4.936 9.888 -1.937 1.00 83.50 95 ASN A CA 1
ATOM 748 C C . ASN A 1 95 ? 5.940 9.512 -3.037 1.00 83.50 95 ASN A C 1
ATOM 750 O O . ASN A 1 95 ? 6.151 10.240 -4.014 1.00 83.50 95 ASN A O 1
ATOM 754 N N . TYR A 1 96 ? 6.584 8.359 -2.875 1.00 85.88 96 TYR A N 1
ATOM 755 C CA . TYR A 1 96 ? 7.502 7.844 -3.883 1.00 85.88 96 TYR A CA 1
ATOM 756 C C . TYR A 1 96 ? 6.777 7.424 -5.161 1.00 85.88 96 TYR A C 1
ATOM 758 O O . TYR A 1 96 ? 5.646 6.953 -5.134 1.00 85.88 96 TYR A O 1
ATOM 766 N N . SER A 1 97 ? 7.405 7.566 -6.318 1.00 84.06 97 SER A N 1
ATOM 767 C CA . SER A 1 97 ? 6.826 7.124 -7.582 1.00 84.06 97 SER A CA 1
ATOM 768 C C . SER A 1 97 ? 7.918 6.593 -8.500 1.00 84.06 97 SER A C 1
ATOM 770 O O . SER A 1 97 ? 8.910 7.291 -8.723 1.00 84.06 97 SER A O 1
ATOM 772 N N . PRO A 1 98 ? 7.738 5.398 -9.088 1.00 81.94 98 PRO A N 1
ATOM 773 C CA . PRO A 1 98 ? 8.685 4.872 -10.066 1.00 81.94 98 PRO A CA 1
ATOM 774 C C . PRO A 1 98 ? 8.661 5.661 -11.382 1.00 81.94 98 PRO A C 1
ATOM 776 O O . PRO A 1 98 ? 9.595 5.586 -12.171 1.00 81.94 98 PRO A O 1
ATOM 779 N N . LEU A 1 99 ? 7.612 6.459 -11.610 1.00 81.75 99 LEU A N 1
ATOM 780 C CA . LEU A 1 99 ? 7.494 7.339 -12.775 1.00 81.75 99 LEU A CA 1
ATOM 781 C C . LEU A 1 99 ? 8.390 8.586 -12.658 1.00 81.75 99 LEU A C 1
ATOM 783 O O . LEU A 1 99 ? 8.548 9.331 -13.626 1.00 81.75 99 LEU A O 1
ATOM 787 N N . VAL A 1 100 ? 8.957 8.839 -11.473 1.00 80.06 100 VAL A N 1
ATOM 788 C CA . VAL A 1 100 ? 9.881 9.946 -11.221 1.00 80.06 100 VAL A CA 1
ATOM 789 C C . VAL A 1 100 ? 11.309 9.422 -11.344 1.00 80.06 100 VAL A C 1
ATOM 791 O O . VAL A 1 100 ? 11.778 8.659 -10.504 1.00 80.06 100 VAL A O 1
ATOM 794 N N . SER A 1 101 ? 12.036 9.874 -12.365 1.00 74.31 101 SER A N 1
ATOM 795 C CA . SER A 1 101 ? 13.478 9.622 -12.458 1.00 74.31 101 SER A CA 1
ATOM 796 C C . SER A 1 101 ? 14.261 10.603 -11.582 1.00 74.31 101 SER A C 1
ATOM 798 O O . SER A 1 101 ? 14.001 11.809 -11.619 1.00 74.31 101 SER A O 1
ATOM 800 N N . ARG A 1 102 ? 15.281 10.109 -10.863 1.00 70.81 102 ARG A N 1
ATOM 801 C CA . ARG A 1 102 ? 16.229 10.950 -10.104 1.00 70.81 102 ARG A CA 1
ATOM 802 C C . ARG A 1 102 ? 16.895 12.004 -10.985 1.00 70.81 102 ARG A C 1
ATOM 804 O O . ARG A 1 102 ? 17.041 13.143 -10.553 1.00 70.81 102 ARG A O 1
ATOM 811 N N . GLU A 1 103 ? 17.230 11.661 -12.228 1.00 69.94 103 GLU A N 1
ATOM 812 C CA . GLU A 1 103 ? 17.838 12.594 -13.186 1.00 69.94 103 GLU A CA 1
ATOM 813 C C . GLU A 1 103 ? 16.911 13.781 -13.483 1.00 69.94 103 GLU A C 1
ATOM 815 O O . GLU A 1 103 ? 17.352 14.931 -13.548 1.00 69.94 103 GLU A O 1
ATOM 820 N N . ASN A 1 104 ? 15.605 13.522 -13.603 1.00 66.81 104 ASN A N 1
ATOM 821 C CA . ASN A 1 104 ? 14.604 14.557 -13.860 1.00 66.81 104 ASN A CA 1
ATOM 822 C C . ASN A 1 104 ? 14.397 15.465 -12.639 1.00 66.81 104 ASN A C 1
ATOM 824 O O . ASN A 1 104 ? 14.173 16.665 -12.809 1.00 66.81 104 ASN A O 1
ATOM 828 N N . THR A 1 105 ? 14.509 14.921 -11.425 1.00 64.81 105 THR A N 1
ATOM 829 C CA . THR A 1 105 ? 14.414 15.695 -10.178 1.00 64.81 105 THR A CA 1
ATOM 830 C C . THR A 1 105 ? 15.661 16.554 -9.953 1.00 64.81 105 THR A C 1
ATOM 832 O O . THR A 1 105 ? 15.538 17.758 -9.739 1.00 64.81 105 THR A O 1
ATOM 835 N N . CYS A 1 106 ? 16.866 15.985 -10.081 1.00 62.84 106 CYS A N 1
ATOM 836 C CA . CYS A 1 106 ? 18.134 16.710 -9.909 1.00 62.84 106 CYS A CA 1
ATOM 837 C C . CYS A 1 106 ? 18.354 17.800 -10.969 1.00 62.84 106 CYS A C 1
ATOM 839 O O . CYS A 1 106 ? 18.959 18.827 -10.678 1.00 62.84 106 CYS A O 1
ATOM 841 N N . SER A 1 107 ? 17.851 17.603 -12.192 1.00 64.94 107 SER A N 1
ATOM 842 C CA . SER A 1 107 ? 17.937 18.601 -13.268 1.00 64.94 107 SER A CA 1
ATOM 843 C C . SER A 1 107 ? 16.862 19.695 -13.199 1.00 64.94 107 SER A C 1
ATOM 845 O O . SER A 1 107 ? 16.823 20.560 -14.075 1.00 64.94 107 SER A O 1
ATOM 847 N N . GLY A 1 108 ? 15.961 19.653 -12.207 1.00 63.59 108 GLY A N 1
ATOM 848 C CA . GLY A 1 108 ? 14.836 20.589 -12.088 1.00 63.59 108 GLY A CA 1
ATOM 849 C C . GLY A 1 108 ? 13.793 20.460 -13.209 1.00 63.59 108 GLY A C 1
ATOM 850 O O . GLY A 1 108 ? 12.944 21.336 -13.376 1.00 63.59 108 GLY A O 1
ATOM 851 N N . ARG A 1 109 ? 13.854 19.385 -14.008 1.00 62.12 109 ARG A N 1
ATOM 852 C CA . ARG A 1 109 ? 12.938 19.127 -15.132 1.00 62.12 109 ARG A CA 1
ATOM 853 C C . ARG A 1 109 ? 11.620 18.503 -14.679 1.00 62.12 109 ARG A C 1
ATOM 855 O O . ARG A 1 109 ? 10.623 18.606 -15.394 1.00 62.12 109 ARG A O 1
ATOM 862 N N . TYR A 1 110 ? 11.598 17.869 -13.507 1.00 63.84 110 TYR A N 1
ATOM 863 C CA . TYR A 1 110 ? 10.387 17.310 -12.918 1.00 63.84 110 TYR A CA 1
ATOM 864 C C . TYR A 1 110 ? 9.567 18.397 -12.212 1.00 63.84 110 TYR A C 1
ATOM 866 O O . TYR A 1 110 ? 10.051 19.059 -11.300 1.00 63.84 110 TYR A O 1
ATOM 874 N N . LYS A 1 111 ? 8.318 18.591 -12.653 1.00 59.38 111 LYS A N 1
ATOM 875 C CA . LYS A 1 111 ? 7.456 19.709 -12.225 1.00 59.38 111 LYS A CA 1
ATOM 876 C C . LYS A 1 111 ? 6.252 19.304 -11.376 1.00 59.38 111 LYS A C 1
ATOM 878 O O . LYS A 1 111 ? 5.445 20.173 -11.063 1.00 59.38 111 LYS A O 1
ATOM 883 N N . LYS A 1 112 ? 6.080 18.021 -11.032 1.00 67.00 112 LYS A N 1
ATOM 884 C CA . LYS A 1 112 ? 4.975 17.618 -10.150 1.00 67.00 112 LYS A CA 1
ATOM 885 C C . LYS A 1 112 ? 5.406 17.791 -8.691 1.00 67.00 112 LYS A C 1
ATOM 887 O O . LYS A 1 112 ? 6.270 17.032 -8.248 1.00 67.00 112 LYS A O 1
ATOM 892 N N . PRO A 1 113 ? 4.852 18.772 -7.960 1.00 67.25 113 PRO A N 1
ATOM 893 C CA . PRO A 1 113 ? 5.099 18.882 -6.529 1.00 67.25 113 PRO A CA 1
ATOM 894 C C . PRO A 1 113 ? 4.564 17.633 -5.815 1.00 67.25 113 PRO A C 1
ATOM 896 O O . PRO A 1 113 ? 3.590 17.040 -6.270 1.00 67.25 113 PRO A O 1
ATOM 899 N N . GLY A 1 114 ? 5.220 17.229 -4.726 1.00 74.81 114 GLY A N 1
ATOM 900 C CA . GLY A 1 114 ? 4.747 16.154 -3.843 1.00 74.81 114 GLY A CA 1
ATOM 901 C C . GLY A 1 114 ? 5.205 14.736 -4.195 1.00 74.81 114 GLY A C 1
ATOM 902 O O . GLY A 1 114 ? 5.135 13.869 -3.335 1.00 74.81 114 GLY A O 1
ATOM 903 N N . GLN A 1 115 ? 5.748 14.488 -5.395 1.00 79.50 11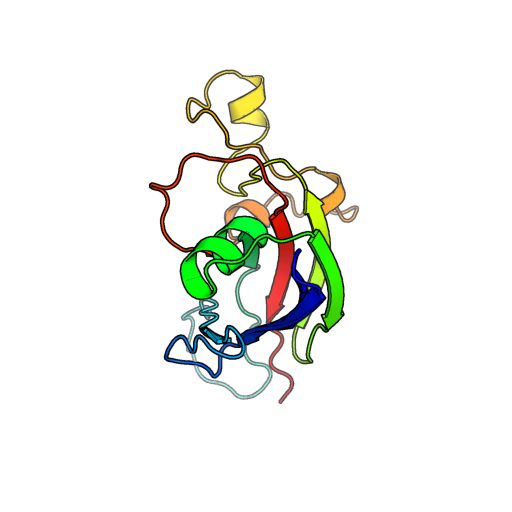5 GLN A N 1
ATOM 904 C CA . GLN A 1 115 ? 6.228 13.155 -5.787 1.00 79.50 115 GLN A CA 1
ATOM 905 C C . GLN A 1 115 ? 7.751 13.041 -5.778 1.00 79.50 115 GLN A C 1
ATOM 907 O O . GLN A 1 115 ? 8.454 13.874 -6.354 1.00 79.50 115 GLN A O 1
ATOM 912 N N . TYR A 1 116 ? 8.248 11.953 -5.193 1.00 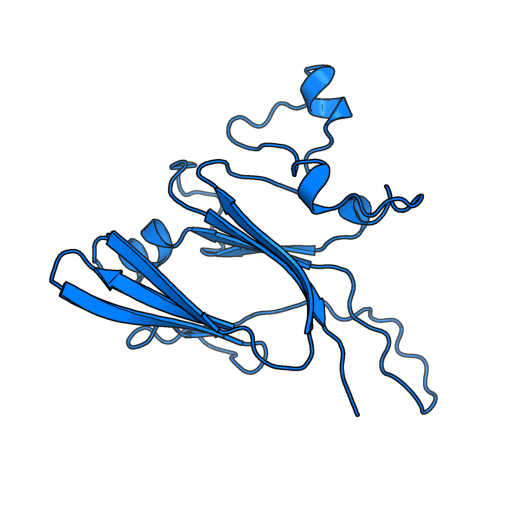83.88 116 TYR A N 1
ATOM 913 C CA . TYR A 1 116 ? 9.675 11.700 -5.008 1.00 83.88 116 TYR A CA 1
ATOM 914 C C . TYR A 1 116 ? 10.127 10.463 -5.797 1.00 83.88 116 TYR A C 1
ATOM 916 O O . TYR A 1 116 ? 9.356 9.515 -5.943 1.00 83.88 116 TYR A O 1
ATOM 924 N N . PRO A 1 117 ? 11.362 10.431 -6.323 1.00 85.81 117 PRO A N 1
ATOM 925 C CA . PRO A 1 117 ? 11.908 9.212 -6.910 1.00 85.81 117 PRO A CA 1
ATOM 926 C C . PRO A 1 117 ? 12.104 8.149 -5.830 1.00 85.81 117 PRO A C 1
ATOM 928 O O . PRO A 1 117 ? 12.481 8.481 -4.706 1.00 85.81 117 PRO A O 1
ATOM 931 N N . ILE A 1 118 ? 11.875 6.881 -6.176 1.00 85.19 118 ILE A N 1
ATOM 932 C CA . ILE A 1 118 ? 12.144 5.764 -5.261 1.00 85.19 118 ILE A CA 1
ATOM 933 C C . ILE A 1 118 ? 13.633 5.804 -4.851 1.00 85.19 118 ILE A C 1
ATOM 935 O O . ILE A 1 118 ? 14.480 6.047 -5.718 1.00 85.19 118 ILE A O 1
ATOM 939 N N . PRO A 1 119 ? 13.971 5.601 -3.563 1.00 85.75 119 PRO A N 1
ATOM 940 C CA . PRO A 1 119 ? 15.359 5.572 -3.114 1.00 85.75 119 PRO A CA 1
ATOM 941 C C . PRO A 1 119 ? 16.141 4.403 -3.719 1.00 85.75 119 PRO A C 1
ATOM 943 O O . PRO A 1 119 ? 15.593 3.330 -3.961 1.00 85.75 119 PRO A O 1
ATOM 946 N N . GLU A 1 120 ? 17.431 4.600 -3.976 1.00 81.62 120 GLU A N 1
ATOM 947 C CA . GLU A 1 120 ? 18.262 3.638 -4.711 1.00 81.62 120 GLU A CA 1
ATOM 948 C C . GLU A 1 120 ? 18.428 2.317 -3.962 1.00 81.62 120 GLU A C 1
ATOM 950 O O . GLU A 1 120 ? 18.357 1.246 -4.560 1.00 81.62 120 GLU A O 1
ATOM 955 N N . GLU A 1 121 ? 18.537 2.386 -2.640 1.00 82.88 121 GLU A N 1
ATOM 956 C CA . GLU A 1 121 ? 18.612 1.248 -1.728 1.00 82.88 121 GLU A CA 1
ATOM 957 C C . GLU A 1 121 ? 17.389 0.318 -1.794 1.00 82.88 121 GLU A C 1
ATOM 959 O O . GLU A 1 121 ? 17.476 -0.843 -1.404 1.00 82.88 121 GLU A O 1
ATOM 964 N N . VAL A 1 122 ? 16.254 0.803 -2.309 1.00 82.44 122 VAL A N 1
ATOM 965 C CA . VAL A 1 122 ? 14.996 0.046 -2.394 1.00 82.44 122 VAL A CA 1
ATOM 966 C C . VAL A 1 122 ? 14.959 -0.876 -3.613 1.00 82.44 122 VAL A C 1
ATOM 968 O O . VAL A 1 122 ? 14.221 -1.862 -3.588 1.00 82.44 122 VAL A O 1
ATOM 971 N N . TYR A 1 123 ? 15.730 -0.576 -4.666 1.00 77.12 123 TYR A N 1
ATOM 972 C CA . TYR A 1 123 ? 15.731 -1.327 -5.931 1.00 77.12 123 TYR A CA 1
ATOM 973 C C . TYR A 1 123 ? 17.129 -1.737 -6.424 1.00 77.12 123 TYR A C 1
ATOM 975 O O . TYR A 1 123 ? 17.236 -2.459 -7.411 1.00 77.12 123 TYR A O 1
ATOM 983 N N . SER A 1 124 ? 18.207 -1.319 -5.758 1.00 66.44 124 SER A N 1
ATOM 984 C CA . SER A 1 124 ? 19.575 -1.604 -6.205 1.00 66.44 124 SER A CA 1
ATOM 985 C C . SER A 1 124 ? 20.154 -2.827 -5.511 1.00 66.44 124 SER A C 1
ATOM 987 O O . SER A 1 124 ? 20.677 -2.747 -4.403 1.00 66.44 124 SER A O 1
ATOM 989 N N . SER A 1 125 ? 20.130 -3.960 -6.209 1.00 54.94 125 SER A N 1
ATOM 990 C CA . SER A 1 125 ? 20.836 -5.178 -5.803 1.00 54.94 125 SER A CA 1
ATOM 991 C C . SER A 1 125 ? 22.053 -5.383 -6.700 1.00 54.94 125 SER A C 1
ATOM 993 O O . SER A 1 125 ? 21.954 -6.106 -7.682 1.00 54.94 125 SER A O 1
ATOM 995 N N . HIS A 1 126 ? 23.179 -4.719 -6.405 1.00 50.75 126 HIS A N 1
ATOM 996 C CA . HIS A 1 126 ? 24.544 -4.979 -6.929 1.00 50.75 126 HIS A CA 1
ATOM 997 C C . HIS A 1 126 ? 24.746 -5.371 -8.416 1.00 50.75 126 HIS A C 1
ATOM 999 O O . HIS A 1 126 ? 25.807 -5.863 -8.798 1.00 50.75 126 HIS A O 1
ATOM 1005 N N . SER A 1 127 ? 23.790 -5.127 -9.300 1.00 43.53 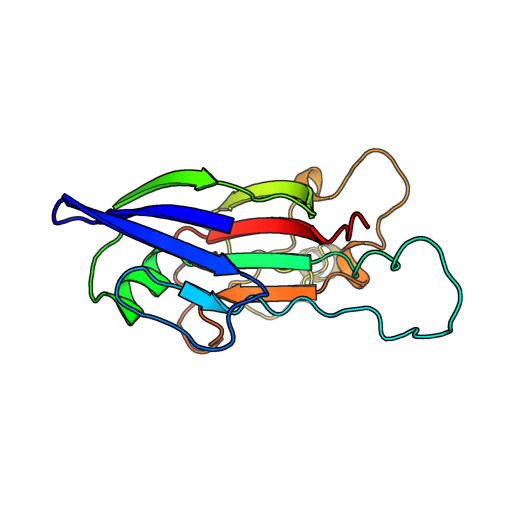127 SER A N 1
ATOM 1006 C CA . SER A 1 127 ? 23.823 -5.592 -10.680 1.00 43.53 127 SER A CA 1
ATOM 1007 C C . SER A 1 127 ? 22.999 -4.659 -11.556 1.00 43.53 127 SER A C 1
ATOM 1009 O O . SER A 1 127 ? 22.224 -3.842 -11.070 1.00 43.53 127 SER A O 1
ATOM 1011 N N . LYS A 1 128 ? 23.271 -4.716 -12.856 1.00 50.12 128 LYS A N 1
ATOM 1012 C CA . LYS A 1 128 ? 23.027 -3.707 -13.897 1.00 50.12 128 LYS A CA 1
ATOM 1013 C C . LYS A 1 128 ? 21.543 -3.439 -14.233 1.00 50.12 128 LYS A C 1
ATOM 1015 O O . LYS A 1 128 ? 21.256 -2.948 -15.319 1.00 50.12 128 LYS A O 1
ATOM 1020 N N . ASP A 1 129 ? 20.622 -3.700 -13.314 1.00 52.44 129 ASP A N 1
ATOM 1021 C CA . ASP A 1 129 ? 19.170 -3.660 -13.512 1.00 52.44 129 ASP A CA 1
ATOM 1022 C C . ASP A 1 129 ? 18.550 -2.279 -13.224 1.00 52.44 129 ASP A C 1
ATOM 1024 O O . ASP A 1 129 ? 17.483 -2.145 -12.623 1.00 52.44 129 ASP A O 1
ATOM 1028 N N . ASN A 1 130 ? 19.181 -1.217 -13.735 1.00 56.16 130 ASN A N 1
ATOM 1029 C CA . ASN A 1 130 ? 18.610 0.140 -13.725 1.00 56.16 130 ASN A CA 1
ATOM 1030 C C . ASN A 1 130 ? 17.306 0.263 -14.549 1.00 56.16 130 ASN A C 1
ATOM 1032 O O . ASN A 1 130 ? 16.642 1.300 -14.512 1.00 56.16 130 ASN A O 1
ATOM 1036 N N . ASP A 1 131 ? 16.920 -0.784 -15.283 1.00 65.75 131 ASP A N 1
ATOM 1037 C CA . ASP A 1 131 ? 15.726 -0.821 -16.131 1.00 65.75 131 ASP A CA 1
ATOM 1038 C C . ASP A 1 131 ? 14.465 -1.356 -15.425 1.00 65.75 131 ASP A C 1
ATOM 1040 O O . ASP A 1 131 ? 13.368 -1.223 -15.976 1.00 65.75 131 ASP A O 1
ATOM 1044 N N . ILE A 1 132 ? 14.563 -1.878 -14.191 1.00 72.62 132 ILE A N 1
ATOM 1045 C CA . ILE A 1 132 ? 13.389 -2.387 -13.448 1.00 72.62 132 ILE A CA 1
ATOM 1046 C C . ILE A 1 132 ? 12.343 -1.282 -13.256 1.00 72.62 132 ILE A C 1
ATOM 1048 O O . ILE A 1 132 ? 11.168 -1.469 -13.568 1.00 72.62 132 ILE A O 1
ATOM 1052 N N . LEU A 1 133 ? 12.764 -0.091 -12.815 1.00 73.56 133 LEU A N 1
ATOM 1053 C CA . LEU A 1 133 ? 11.839 1.020 -12.566 1.00 73.56 133 LEU A CA 1
ATOM 1054 C C . LEU A 1 133 ? 11.150 1.545 -13.834 1.00 73.56 133 LEU A C 1
ATOM 1056 O O . LEU A 1 133 ? 10.092 2.158 -13.735 1.00 73.56 133 LEU A O 1
ATOM 1060 N N . LYS A 1 134 ? 11.704 1.289 -15.027 1.00 72.38 134 LYS A N 1
ATOM 1061 C CA . LYS A 1 134 ? 11.078 1.695 -16.297 1.00 72.38 134 LYS A CA 1
ATOM 1062 C C . LYS A 1 134 ? 9.885 0.819 -16.671 1.00 72.38 134 LYS A C 1
ATOM 1064 O O . LYS A 1 134 ? 9.029 1.257 -17.433 1.00 72.38 134 LYS A O 1
ATOM 1069 N N . THR A 1 135 ? 9.850 -0.411 -16.165 1.00 75.44 135 THR A N 1
ATOM 1070 C CA . THR A 1 135 ? 8.840 -1.424 -16.508 1.00 75.44 135 THR A CA 1
ATOM 1071 C C . THR A 1 135 ? 7.917 -1.758 -15.338 1.00 75.44 135 THR A C 1
ATOM 1073 O O . THR A 1 135 ? 7.026 -2.593 -15.480 1.00 75.44 135 THR A O 1
ATOM 1076 N N . VAL A 1 136 ? 8.104 -1.099 -14.190 1.00 84.00 136 VAL A N 1
ATOM 1077 C CA . VAL A 1 136 ? 7.336 -1.379 -12.981 1.00 84.00 136 VAL A CA 1
ATOM 1078 C C . VAL A 1 136 ? 5.927 -0.784 -13.062 1.00 84.00 136 VAL A C 1
ATOM 1080 O O . VAL A 1 136 ? 5.728 0.390 -13.387 1.00 84.00 136 VAL A O 1
ATOM 1083 N N . TYR A 1 137 ? 4.928 -1.587 -12.715 1.00 86.50 137 TYR A N 1
ATOM 1084 C CA . TYR A 1 137 ? 3.545 -1.138 -12.620 1.00 86.50 137 TYR A CA 1
ATOM 1085 C C . TYR A 1 137 ? 3.315 -0.401 -11.300 1.00 86.50 137 TYR A C 1
ATOM 1087 O O . TYR A 1 137 ? 3.474 -0.977 -10.226 1.00 86.50 137 TYR A O 1
ATOM 1095 N N . ASN A 1 138 ? 2.926 0.872 -11.366 1.00 86.62 138 ASN A N 1
ATOM 1096 C CA . ASN A 1 138 ? 2.621 1.680 -10.185 1.00 86.62 138 ASN A CA 1
ATOM 1097 C C . ASN A 1 138 ? 1.146 1.529 -9.786 1.00 86.62 138 ASN A C 1
ATOM 1099 O O . ASN A 1 138 ? 0.257 1.904 -10.551 1.00 86.62 138 ASN A O 1
ATOM 1103 N N . ILE A 1 139 ? 0.896 1.027 -8.579 1.00 87.94 139 ILE A N 1
ATOM 1104 C CA . ILE A 1 139 ? -0.439 0.780 -8.028 1.00 87.94 139 ILE A CA 1
ATOM 1105 C C . ILE A 1 139 ? -0.583 1.601 -6.742 1.00 87.94 139 ILE A C 1
ATOM 1107 O O . ILE A 1 139 ? 0.241 1.482 -5.841 1.00 87.94 139 ILE A O 1
ATOM 1111 N N . SER A 1 140 ? -1.635 2.411 -6.631 1.00 87.19 140 SER A N 1
ATOM 1112 C CA . SER A 1 140 ? -1.883 3.258 -5.456 1.00 87.19 140 SER A CA 1
ATOM 1113 C C . SER A 1 140 ? -3.244 2.965 -4.831 1.00 87.19 140 SER A C 1
ATOM 1115 O O . SER A 1 140 ? -4.228 2.772 -5.546 1.00 87.19 140 SER A O 1
ATOM 1117 N N . PHE A 1 141 ? -3.293 2.980 -3.500 1.00 86.38 141 PHE A N 1
ATOM 1118 C CA . PHE A 1 141 ? -4.515 2.913 -2.705 1.00 86.38 141 PHE A CA 1
ATOM 1119 C C . PHE A 1 141 ? -4.574 4.090 -1.710 1.00 86.38 141 PHE A C 1
ATOM 1121 O O . PHE A 1 141 ? -3.629 4.237 -0.931 1.00 86.38 141 PHE A O 1
ATOM 1128 N N . PRO A 1 142 ? -5.668 4.877 -1.683 1.00 79.31 142 PRO A N 1
ATOM 1129 C CA . PRO A 1 142 ? -6.785 4.828 -2.630 1.00 79.31 142 PRO A CA 1
ATOM 1130 C C . PRO A 1 142 ? -6.343 5.189 -4.061 1.00 79.31 142 PRO A C 1
ATOM 1132 O O . PRO A 1 142 ? -5.264 5.728 -4.287 1.00 79.31 142 PRO A O 1
ATOM 1135 N N . MET A 1 143 ? -7.160 4.818 -5.048 1.00 65.06 143 MET A N 1
ATOM 1136 C CA . MET A 1 143 ? -6.805 4.924 -6.471 1.00 65.06 143 MET A CA 1
ATOM 1137 C C . MET A 1 143 ? -6.969 6.350 -7.034 1.00 65.06 143 MET A C 1
ATOM 1139 O O . MET A 1 143 ? -6.662 6.582 -8.202 1.00 65.06 143 MET A O 1
ATOM 1143 N N . ASP A 1 144 ? -7.471 7.293 -6.230 1.00 60.53 144 ASP A N 1
ATOM 1144 C CA . ASP A 1 144 ? -7.840 8.639 -6.669 1.00 60.53 144 ASP A CA 1
ATOM 1145 C C . ASP A 1 144 ? -6.673 9.632 -6.482 1.00 60.53 144 ASP A C 1
ATOM 1147 O O . ASP A 1 144 ? -6.236 9.853 -5.356 1.00 60.53 144 ASP A O 1
ATOM 1151 N N . PRO A 1 145 ? -6.147 10.243 -7.559 1.00 50.25 145 PRO A N 1
ATOM 1152 C CA . PRO A 1 145 ? -5.046 11.206 -7.499 1.00 50.25 145 PRO A CA 1
ATOM 1153 C C . PRO A 1 145 ? -5.480 12.619 -7.067 1.00 50.25 145 PRO A C 1
ATOM 1155 O O . PRO A 1 145 ? -4.653 13.530 -7.075 1.00 50.25 145 PRO A O 1
ATOM 1158 N N . SER A 1 146 ? -6.773 12.834 -6.793 1.00 46.84 146 SER A N 1
ATOM 1159 C CA . SER A 1 146 ? -7.330 14.145 -6.434 1.00 46.84 146 SER A CA 1
ATOM 1160 C C . SER A 1 146 ? -7.294 14.454 -4.937 1.00 46.84 146 SER A C 1
ATOM 1162 O O . SER A 1 146 ? -7.533 15.607 -4.559 1.00 46.84 146 SER A O 1
ATOM 1164 N N . SER A 1 147 ? -6.969 13.478 -4.082 1.00 50.72 147 SER A N 1
ATOM 1165 C CA . SER A 1 147 ? -6.691 13.785 -2.687 1.00 50.72 147 SER A CA 1
ATOM 1166 C C . SER A 1 147 ? -5.379 14.571 -2.605 1.00 50.72 147 SER A C 1
ATOM 1168 O O . SER A 1 147 ? -4.415 14.254 -3.309 1.00 50.72 147 SER A O 1
ATOM 1170 N N . PRO A 1 148 ? -5.334 15.667 -1.825 1.00 48.31 148 PRO A N 1
ATOM 1171 C CA . PRO A 1 148 ? -4.076 16.355 -1.594 1.00 48.31 148 PRO A CA 1
ATOM 1172 C C . PRO A 1 148 ? -3.079 15.324 -1.069 1.00 48.31 148 PRO A C 1
ATOM 1174 O O . PRO A 1 148 ? -3.453 14.534 -0.206 1.00 48.31 148 PRO A O 1
ATOM 1177 N N 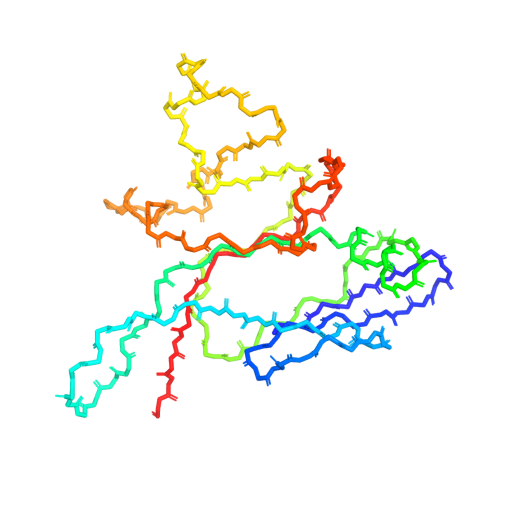. ASP A 1 149 ? -1.851 15.341 -1.600 1.00 53.16 149 ASP A N 1
ATOM 1178 C CA . ASP A 1 149 ? -0.693 14.594 -1.096 1.00 53.16 149 ASP A CA 1
ATOM 1179 C C . ASP A 1 149 ? -0.464 14.979 0.381 1.00 53.16 149 ASP A C 1
ATOM 1181 O O . ASP A 1 149 ? 0.416 15.767 0.732 1.00 53.16 149 ASP A O 1
ATOM 1185 N N . SER A 1 150 ? -1.309 14.474 1.274 1.00 51.41 150 SER A N 1
ATOM 1186 C CA . SER A 1 150 ? -1.068 14.456 2.699 1.00 51.41 150 SER A CA 1
ATOM 1187 C C . SER A 1 150 ? 0.034 13.425 2.836 1.00 51.41 150 SER A C 1
ATOM 1189 O O . SER A 1 150 ? -0.241 12.242 2.648 1.00 51.41 150 SER A O 1
ATOM 1191 N N . GLY A 1 151 ? 1.281 13.868 3.019 1.00 52.38 151 GLY A N 1
ATOM 1192 C CA . GLY A 1 151 ? 2.471 13.031 3.224 1.00 52.38 151 GLY A CA 1
ATOM 1193 C C . GLY A 1 151 ? 2.355 12.168 4.481 1.00 52.38 151 GLY A C 1
ATOM 1194 O O . GLY A 1 151 ? 3.095 12.318 5.446 1.00 52.38 151 GLY A O 1
ATOM 1195 N N . GLU A 1 152 ? 1.354 11.302 4.503 1.00 65.50 152 GLU A N 1
ATOM 1196 C CA . GLU A 1 152 ? 0.879 10.577 5.656 1.00 65.50 152 GLU A CA 1
ATOM 1197 C C . GLU A 1 152 ? 1.040 9.094 5.345 1.00 65.50 152 GLU A C 1
ATOM 1199 O O . GLU A 1 152 ? 0.266 8.496 4.607 1.00 65.50 152 GLU A O 1
ATOM 1204 N N . TRP A 1 153 ? 2.104 8.522 5.909 1.00 66.81 153 TRP A N 1
ATOM 1205 C CA . TRP A 1 153 ? 2.292 7.090 6.144 1.00 66.81 153 TRP A CA 1
ATOM 1206 C C . TRP A 1 153 ? 1.847 6.170 5.001 1.00 66.81 153 TRP A C 1
ATOM 1208 O O . TRP A 1 153 ? 0.802 5.511 5.046 1.00 66.81 153 TRP A O 1
ATOM 1218 N N . VAL A 1 154 ? 2.720 6.069 4.005 1.00 78.31 154 VAL A N 1
ATOM 1219 C CA . VAL A 1 154 ? 2.592 5.170 2.869 1.00 78.31 154 VAL A CA 1
ATOM 1220 C C . VAL A 1 154 ? 3.357 3.878 3.146 1.00 78.31 154 VAL A C 1
ATOM 1222 O O . VAL A 1 154 ? 4.573 3.890 3.347 1.00 78.31 154 VAL A O 1
ATOM 1225 N N . LEU A 1 155 ? 2.654 2.745 3.127 1.00 90.25 155 LEU A N 1
ATOM 1226 C CA . LEU A 1 155 ? 3.300 1.439 3.002 1.00 90.25 155 LEU A CA 1
ATOM 1227 C C . LEU A 1 155 ? 3.630 1.203 1.526 1.00 90.25 155 LEU A C 1
ATOM 1229 O O . LEU A 1 155 ? 2.731 1.185 0.683 1.00 90.25 155 LEU A O 1
ATOM 1233 N N . CYS A 1 156 ? 4.910 1.006 1.234 1.00 91.44 156 CYS A N 1
ATOM 1234 C CA . CYS A 1 156 ? 5.435 0.766 -0.100 1.00 91.44 156 CYS A CA 1
ATOM 1235 C C . CYS A 1 156 ? 5.926 -0.678 -0.217 1.00 91.44 156 CYS A C 1
ATOM 1237 O O . CYS A 1 156 ? 6.638 -1.174 0.660 1.00 91.44 156 CYS A O 1
ATOM 1239 N N . ILE A 1 157 ? 5.552 -1.352 -1.305 1.00 91.19 157 ILE A N 1
ATOM 1240 C CA . ILE A 1 157 ? 5.917 -2.749 -1.561 1.00 91.19 157 ILE A CA 1
ATOM 1241 C C . ILE A 1 157 ? 6.339 -2.893 -3.020 1.00 91.19 157 ILE A C 1
ATOM 1243 O O . ILE A 1 157 ? 5.536 -2.641 -3.919 1.00 91.19 157 ILE A O 1
ATOM 1247 N N . LEU A 1 158 ? 7.574 -3.344 -3.245 1.00 90.19 158 LEU A N 1
ATOM 1248 C CA . LEU A 1 158 ? 8.075 -3.751 -4.555 1.00 90.19 158 LEU A CA 1
ATOM 1249 C C . LEU A 1 158 ? 8.104 -5.277 -4.626 1.00 90.19 158 LEU A C 1
ATOM 1251 O O . LEU A 1 158 ? 8.797 -5.939 -3.847 1.00 90.19 158 LEU A O 1
ATOM 1255 N N . PHE A 1 159 ? 7.337 -5.837 -5.553 1.00 88.00 159 PHE A N 1
ATOM 1256 C CA . PHE A 1 159 ? 7.191 -7.281 -5.685 1.00 88.00 159 PHE A CA 1
ATOM 1257 C C . PHE A 1 159 ? 6.868 -7.686 -7.123 1.00 88.00 159 PHE A C 1
ATOM 1259 O O . PHE A 1 159 ? 6.532 -6.861 -7.969 1.00 88.00 159 PHE A O 1
ATOM 1266 N N . GLN A 1 160 ? 6.928 -8.982 -7.375 1.00 85.81 160 GLN A N 1
ATOM 1267 C CA . GLN A 1 160 ? 6.511 -9.624 -8.612 1.00 85.81 160 GLN A CA 1
ATOM 1268 C C . GLN A 1 160 ? 5.674 -10.856 -8.253 1.00 85.81 160 GLN A C 1
ATOM 1270 O O . GLN A 1 160 ? 5.951 -11.514 -7.252 1.00 85.81 160 GLN A O 1
ATOM 1275 N N . THR A 1 161 ? 4.626 -11.183 -9.011 1.00 79.50 161 THR A N 1
ATOM 1276 C CA . THR A 1 161 ? 3.853 -12.405 -8.733 1.00 79.50 161 THR A CA 1
ATOM 1277 C C . THR A 1 161 ? 4.569 -13.616 -9.319 1.00 79.50 161 THR A C 1
ATOM 1279 O O . THR A 1 161 ? 4.897 -13.613 -10.506 1.00 79.50 161 THR A O 1
ATOM 1282 N N . ILE A 1 162 ? 4.773 -14.655 -8.506 1.00 74.38 162 ILE A N 1
ATOM 1283 C CA . ILE A 1 162 ? 5.277 -15.955 -8.959 1.00 74.38 162 ILE A CA 1
ATOM 1284 C C . ILE A 1 162 ? 4.119 -16.945 -8.886 1.00 74.38 162 ILE A C 1
ATOM 1286 O O . ILE A 1 162 ? 3.687 -17.321 -7.795 1.00 74.38 162 ILE A O 1
ATOM 1290 N N . PHE A 1 163 ? 3.632 -17.404 -10.034 1.00 64.06 163 PHE A N 1
ATOM 1291 C CA . PHE A 1 163 ? 2.702 -18.526 -10.073 1.00 64.06 163 PHE A CA 1
ATOM 1292 C C . PHE A 1 163 ? 3.503 -19.821 -9.938 1.00 64.06 163 PHE A C 1
ATOM 1294 O O . PHE A 1 163 ? 4.209 -20.224 -10.857 1.00 64.06 163 PHE A O 1
ATOM 1301 N N . ILE A 1 164 ? 3.432 -20.442 -8.761 1.00 49.03 164 ILE A N 1
ATOM 1302 C CA . ILE A 1 164 ? 3.959 -21.789 -8.539 1.00 49.03 164 ILE A CA 1
ATOM 1303 C C . ILE A 1 164 ? 2.828 -22.745 -8.920 1.00 49.03 164 ILE A C 1
ATOM 1305 O O . ILE A 1 164 ? 1.801 -22.767 -8.239 1.00 49.03 164 ILE A O 1
ATOM 1309 N N . SER A 1 165 ? 2.988 -23.444 -10.044 1.00 45.66 165 SER A N 1
ATOM 1310 C CA . SER A 1 165 ? 2.113 -24.539 -10.485 1.00 45.66 165 SER A CA 1
ATOM 1311 C C . SER A 1 165 ? 2.459 -25.841 -9.783 1.00 45.66 165 SER A C 1
ATOM 1313 O O . SER A 1 165 ? 3.677 -26.125 -9.714 1.00 45.66 165 SER A O 1
#

Sequence (165 aa):
LHLDVKTFDNLDLRITLSNVFNVTKVTNLSLPLVVPSSDSYNTSHDVQNPSGWAFIKLNIPELISVHNKRKFVCLSPIQICSSLLLWSVFVSDLNYSPLVSRENTCSGRYKKPGQYPIPEEVYSSHSKDNDILKTVYNISFPMDPSSPDSGEWVLCILFQTIFIS

Organism: NCBI:txid34504

Radius of gyration: 17.03 Å; chains: 1; bounding box: 41×47×47 Å

pLDDT: mean 76.99, std 16.0, range [32.75, 93.81]

Foldseek 3Di:
DWKWFAFPVRDIAIAAEDCVDPDFDQRRTYDHDDQDQDPPDDDDDDWRDWGQKAKEKELPQVSCCVRVVTGTDDIPDDDDDPQKAWQDKDKFLAAEALVDDPVCVVVVVDDDPRYDHDDCVSPDDPDDPPCSSVRYHYHYPVRDPPPPSRSHMMIITIIIGGDDD

Secondary structure (DSSP, 8-state):
-EEEEEETTS-EEEEEEETT--S-BTTTTEEE--PPPP------SS-PPPPPPEEEEEEHHHHHHHHH---EEEEEEEEPPSSEEEEEEEEESSEEETTS-HHHHHTT----TTEEEPPGGGT--SSS-TTHHHHPEEEEES--TTS------EEEEEEEE----